Protein AF-A0AAD5DJ77-F1 (afdb_monomer_lite)

Structure (mmCIF, N/CA/C/O backbone):
data_AF-A0AAD5DJ77-F1
#
_entry.id   AF-A0AAD5DJ77-F1
#
loop_
_atom_site.group_PDB
_atom_site.id
_atom_site.type_symbol
_atom_site.label_atom_id
_atom_site.label_alt_id
_atom_site.label_comp_id
_atom_site.label_asym_id
_atom_site.label_entity_id
_atom_site.label_seq_id
_atom_site.pdbx_PDB_ins_code
_atom_site.Cartn_x
_atom_site.Cartn_y
_atom_site.Cartn_z
_atom_site.occupancy
_atom_site.B_iso_or_equiv
_atom_site.auth_seq_id
_atom_site.auth_comp_id
_atom_site.auth_asym_id
_atom_site.auth_atom_id
_atom_site.pdbx_PDB_model_num
ATOM 1 N N . MET A 1 1 ? -33.113 2.066 21.304 1.00 40.19 1 MET A N 1
ATOM 2 C CA . MET A 1 1 ? -32.935 3.510 21.039 1.00 40.19 1 MET A CA 1
ATOM 3 C C . MET A 1 1 ? -31.437 3.808 20.989 1.00 40.19 1 MET A C 1
ATOM 5 O O . MET A 1 1 ? -30.848 3.928 22.053 1.00 40.19 1 MET A O 1
ATOM 9 N N . PRO A 1 2 ? -30.802 3.848 19.803 1.00 46.59 2 PRO A N 1
ATOM 10 C CA . PRO A 1 2 ? -29.340 3.906 19.676 1.00 46.59 2 PRO A CA 1
ATOM 11 C C . PRO A 1 2 ? -28.752 5.322 19.490 1.00 46.59 2 PRO A C 1
ATOM 13 O O . PRO A 1 2 ? -27.555 5.455 19.293 1.00 46.59 2 PRO A O 1
ATOM 16 N N . GLY A 1 3 ? -29.551 6.392 19.566 1.00 48.62 3 GLY A N 1
ATOM 17 C CA . GLY A 1 3 ? -29.096 7.750 19.213 1.00 48.62 3 GLY A CA 1
ATOM 18 C C . GLY A 1 3 ? -28.495 8.601 20.341 1.00 48.62 3 GLY A C 1
ATOM 19 O O . GLY A 1 3 ? -27.956 9.664 20.058 1.00 48.62 3 GLY A O 1
ATOM 20 N N . PHE A 1 4 ? -28.588 8.185 21.609 1.00 55.03 4 PHE A N 1
ATOM 21 C CA . PHE A 1 4 ? -28.183 9.048 22.731 1.00 55.03 4 PHE A CA 1
ATOM 22 C C . PHE A 1 4 ? -26.660 9.115 22.910 1.00 55.03 4 PHE A C 1
ATOM 24 O O . PHE A 1 4 ? -26.114 10.199 23.067 1.00 55.03 4 PHE A O 1
ATOM 31 N N . TRP A 1 5 ? -25.967 7.978 22.818 1.00 56.34 5 TRP A N 1
ATOM 32 C CA . TRP A 1 5 ? -24.516 7.910 23.026 1.00 56.34 5 TRP A CA 1
ATOM 33 C C . TRP A 1 5 ? -23.711 8.476 21.853 1.00 56.34 5 TRP A C 1
ATOM 35 O O . TRP A 1 5 ? -22.718 9.158 22.074 1.00 56.34 5 TRP A O 1
ATOM 45 N N . GLN A 1 6 ? -24.187 8.287 20.620 1.00 51.84 6 GLN A N 1
ATOM 46 C CA . GLN A 1 6 ? -23.576 8.891 19.430 1.00 51.84 6 GLN A CA 1
ATOM 47 C C . GLN A 1 6 ? -23.718 10.418 19.435 1.00 51.84 6 GLN A C 1
ATOM 49 O O . GLN A 1 6 ? -22.747 11.125 19.193 1.00 51.84 6 GLN A O 1
ATOM 54 N N . GLY A 1 7 ? -24.886 10.930 19.844 1.00 50.44 7 GLY A N 1
ATOM 55 C CA . GLY A 1 7 ? -25.076 12.364 20.061 1.00 50.44 7 GLY A CA 1
ATOM 56 C C . GLY A 1 7 ? -24.202 12.927 21.185 1.00 50.44 7 GLY A C 1
ATOM 57 O O . GLY A 1 7 ? -23.814 14.086 21.117 1.00 50.44 7 GLY A O 1
ATOM 58 N N . LEU A 1 8 ? -23.850 12.122 22.193 1.00 54.50 8 LEU A N 1
ATOM 59 C CA . LEU A 1 8 ? -23.008 12.539 23.319 1.00 54.50 8 LEU A CA 1
ATOM 60 C C . LEU A 1 8 ? -21.512 12.540 22.978 1.00 54.50 8 LEU A C 1
ATOM 62 O O . LEU A 1 8 ? -20.808 13.433 23.431 1.00 54.50 8 LEU A O 1
ATOM 66 N N . ALA A 1 9 ? -21.033 11.604 22.155 1.00 51.75 9 ALA A N 1
ATOM 67 C CA . ALA A 1 9 ? -19.646 11.583 21.679 1.00 51.75 9 ALA A CA 1
ATOM 68 C C . ALA A 1 9 ? -19.337 12.772 20.748 1.00 51.75 9 ALA A C 1
ATOM 70 O O . ALA A 1 9 ? -18.302 13.429 20.902 1.00 51.75 9 ALA A O 1
ATOM 71 N N . ASP A 1 10 ? -20.277 13.109 19.857 1.00 53.16 10 ASP A N 1
ATOM 72 C CA . ASP A 1 10 ? -20.186 14.297 19.001 1.00 53.16 10 ASP A CA 1
ATOM 73 C C . ASP A 1 10 ? -20.343 15.598 19.809 1.00 53.16 10 ASP A C 1
ATOM 75 O O . ASP A 1 10 ? -19.664 16.589 19.535 1.00 53.16 10 ASP A O 1
ATOM 79 N N . TRP A 1 11 ? -21.189 15.600 20.849 1.00 52.34 11 TRP A N 1
ATOM 80 C CA . TRP A 1 11 ? -21.396 16.761 21.726 1.00 52.34 11 TRP A CA 1
ATOM 81 C C . TRP A 1 11 ? -20.240 17.000 22.709 1.00 52.34 11 TRP A C 1
ATOM 83 O O . TRP A 1 11 ? -19.931 18.149 23.021 1.00 52.34 11 TRP A O 1
ATOM 93 N N . LEU A 1 12 ? -19.560 15.942 23.161 1.00 50.25 12 LEU A N 1
ATOM 94 C CA . LEU A 1 12 ? -18.364 16.029 24.009 1.00 50.25 12 LEU A CA 1
ATOM 95 C C . LEU A 1 12 ? -17.086 16.323 23.220 1.00 50.25 12 LEU A C 1
ATOM 97 O O . LEU A 1 12 ? -16.037 16.521 23.834 1.00 50.25 12 LEU A O 1
ATOM 101 N N . GLY A 1 13 ? -17.156 16.355 21.884 1.00 43.09 13 GLY A N 1
ATOM 102 C CA . GLY A 1 13 ? -15.999 16.609 21.039 1.00 43.09 13 GLY A CA 1
ATOM 103 C C . GLY A 1 13 ? -14.860 15.649 21.354 1.00 43.09 13 GLY A C 1
ATOM 104 O O . GLY A 1 13 ? -13.727 16.104 21.505 1.00 43.09 13 GLY A O 1
ATOM 105 N N . TRP A 1 14 ? -15.159 14.347 21.477 1.00 47.12 14 TRP A N 1
ATOM 106 C CA . TRP A 1 14 ? -14.177 13.267 21.648 1.00 47.12 14 TRP A CA 1
ATOM 107 C C . TRP A 1 14 ? -13.322 13.093 20.379 1.00 47.12 14 TRP A C 1
ATOM 109 O O . TRP A 1 14 ? -13.239 12.047 19.748 1.00 47.12 14 TRP A O 1
ATOM 119 N N . GLN A 1 15 ? -12.637 14.165 19.997 1.00 49.91 15 GLN A N 1
ATOM 120 C CA . GLN A 1 15 ? -11.305 14.060 19.454 1.00 49.91 15 GLN A CA 1
ATOM 121 C C . GLN A 1 15 ? -10.406 13.614 20.612 1.00 49.91 15 GLN A C 1
ATOM 123 O O . GLN A 1 15 ? -10.562 14.123 21.728 1.00 49.91 15 GLN A O 1
ATOM 128 N N . PRO A 1 16 ? -9.463 12.685 20.390 1.00 51.12 16 PRO A N 1
ATOM 129 C CA . PRO A 1 16 ? -8.480 12.363 21.413 1.00 51.12 16 PRO A CA 1
ATOM 130 C C . PRO A 1 16 ? -7.828 13.672 21.874 1.00 51.12 16 PRO A C 1
ATOM 132 O O . PRO A 1 16 ? -7.568 14.549 21.047 1.00 51.12 16 PRO A O 1
ATOM 135 N N . VAL A 1 17 ? -7.657 13.855 23.185 1.00 48.72 17 VAL A N 1
ATOM 136 C CA . VAL A 1 17 ? -7.245 15.149 23.753 1.00 48.72 17 VAL A CA 1
ATOM 137 C C . VAL A 1 17 ? -5.953 15.619 23.067 1.00 48.72 17 VAL A C 1
ATOM 139 O O . VAL A 1 17 ? -4.994 14.842 22.997 1.00 48.72 17 VAL A O 1
ATOM 142 N N . PRO A 1 18 ? -5.888 16.864 22.555 1.00 47.28 18 PRO A N 1
ATOM 143 C CA . PRO A 1 18 ? -4.710 17.354 21.854 1.00 47.28 18 PRO A CA 1
ATOM 144 C C . PRO A 1 18 ? -3.447 17.148 22.695 1.00 47.28 18 PRO A C 1
ATOM 146 O O . PRO A 1 18 ? -3.336 17.658 23.808 1.00 47.28 18 PRO A O 1
ATOM 149 N N . GLY A 1 19 ? -2.487 16.388 22.166 1.00 51.38 19 GLY A N 1
ATOM 150 C CA . GLY A 1 19 ? -1.198 16.147 22.818 1.00 51.38 19 GLY A CA 1
ATOM 151 C C . GLY A 1 19 ? -1.034 14.803 23.534 1.00 51.38 19 GLY A C 1
ATOM 152 O O . GLY A 1 19 ? 0.105 14.494 23.891 1.00 51.38 19 GLY A O 1
ATOM 153 N N . THR A 1 20 ? -2.081 13.979 23.679 1.00 69.06 20 THR A N 1
ATOM 154 C CA . THR A 1 20 ? -1.924 12.585 24.143 1.00 69.06 20 THR A CA 1
ATOM 155 C C . THR A 1 20 ? -1.208 11.7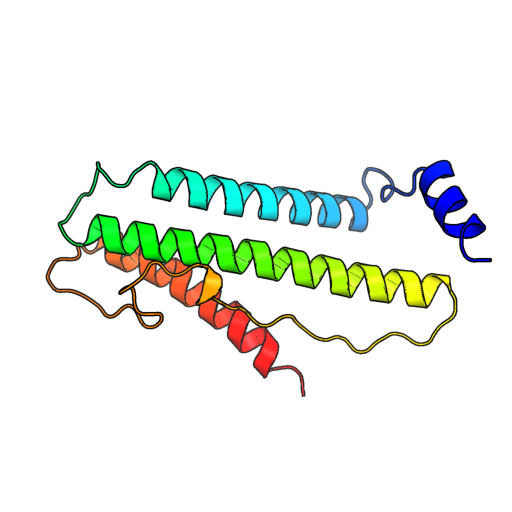27 23.088 1.00 69.06 20 THR A C 1
ATOM 157 O O . THR A 1 20 ? -1.257 12.049 21.894 1.00 69.06 20 THR A O 1
ATOM 160 N N . PRO A 1 21 ? -0.512 10.641 23.482 1.00 67.19 21 PRO A N 1
ATOM 161 C CA . PRO A 1 21 ? 0.093 9.708 22.526 1.00 67.19 21 PRO A CA 1
ATOM 162 C C . PRO A 1 21 ? -0.943 9.135 21.547 1.00 67.19 21 PRO A C 1
ATOM 164 O O . PRO A 1 21 ? -0.673 9.076 20.353 1.00 67.19 21 PRO A O 1
ATOM 167 N N . GLU A 1 22 ? -2.154 8.849 22.024 1.00 64.25 22 GLU A N 1
ATOM 168 C CA . GLU A 1 22 ? -3.286 8.372 21.217 1.00 64.25 22 GLU A CA 1
ATOM 169 C C . GLU A 1 22 ? -3.735 9.407 20.170 1.00 64.25 22 GLU A C 1
ATOM 171 O O . GLU A 1 22 ? -3.948 9.064 19.008 1.00 64.25 22 GLU A O 1
ATOM 176 N N . HIS A 1 23 ? -3.800 10.697 20.530 1.00 61.03 23 HIS A N 1
ATOM 177 C CA . HIS A 1 23 ? -4.097 11.773 19.577 1.00 61.03 23 HIS A CA 1
ATOM 178 C C . HIS A 1 23 ? -3.012 11.907 18.508 1.00 61.03 23 HIS A C 1
ATOM 180 O O . HIS A 1 23 ? -3.308 12.071 17.324 1.00 61.03 23 HIS A O 1
ATOM 186 N N . ARG A 1 24 ? -1.739 11.827 18.911 1.00 61.72 24 ARG A N 1
ATOM 187 C CA . ARG A 1 24 ? -0.602 11.891 17.981 1.00 61.72 24 ARG A CA 1
ATOM 188 C C . ARG A 1 24 ? -0.610 10.716 17.016 1.00 61.72 24 ARG A C 1
ATOM 190 O O . ARG A 1 24 ? -0.331 10.906 15.836 1.00 61.72 24 ARG A O 1
ATOM 197 N N . GLU A 1 25 ? -0.952 9.532 17.502 1.00 71.38 25 GLU A N 1
ATOM 198 C CA . GLU A 1 25 ? -1.046 8.337 16.678 1.00 71.38 25 GLU A CA 1
ATOM 199 C C . GLU A 1 25 ? -2.221 8.420 15.697 1.00 71.38 25 GLU A C 1
ATOM 201 O O . GLU A 1 25 ? -2.039 8.159 14.508 1.00 71.38 25 GLU A O 1
ATOM 206 N N . ALA A 1 26 ? -3.393 8.883 16.143 1.00 68.50 26 ALA A N 1
ATOM 207 C CA . ALA A 1 26 ? -4.541 9.125 15.270 1.00 68.50 26 ALA A CA 1
ATOM 208 C C . ALA A 1 26 ? -4.213 10.150 14.165 1.00 68.50 26 ALA A C 1
ATOM 210 O O . ALA A 1 26 ? -4.451 9.896 12.981 1.00 68.50 26 ALA A O 1
ATOM 211 N N . LEU A 1 27 ? -3.579 11.273 14.524 1.00 68.56 27 LEU A N 1
ATOM 212 C CA . LEU A 1 27 ? -3.100 12.266 13.557 1.00 68.56 27 LEU A CA 1
ATOM 213 C C . LEU A 1 27 ? -2.072 11.682 12.584 1.00 68.56 27 LEU A C 1
ATOM 215 O O . LEU A 1 27 ? -2.127 11.967 11.386 1.00 68.56 27 LEU A O 1
ATOM 219 N N . PHE A 1 28 ? -1.145 10.862 13.078 1.00 71.81 28 PHE A N 1
ATOM 220 C CA . PHE A 1 28 ? -0.131 10.219 12.252 1.00 71.81 28 PHE A CA 1
ATOM 221 C C . PHE A 1 28 ? -0.758 9.249 11.244 1.00 71.81 28 PHE A C 1
ATOM 223 O O . PHE A 1 28 ? -0.414 9.295 10.062 1.00 71.81 28 PHE A O 1
ATOM 230 N N . ARG A 1 29 ? -1.729 8.431 11.669 1.00 73.94 29 ARG A N 1
ATOM 231 C CA . ARG A 1 29 ? -2.473 7.508 10.794 1.00 73.94 29 ARG A CA 1
ATOM 232 C C . ARG A 1 29 ? -3.239 8.267 9.707 1.00 73.94 29 ARG A C 1
ATOM 234 O O . ARG A 1 29 ? -3.073 7.972 8.520 1.00 73.94 29 ARG A O 1
ATOM 241 N N . ALA A 1 30 ? -3.981 9.311 10.081 1.00 72.88 30 ALA A N 1
ATOM 242 C CA . ALA A 1 30 ? -4.716 10.153 9.135 1.00 72.88 30 ALA A CA 1
ATOM 243 C C . ALA A 1 30 ? -3.780 10.860 8.132 1.00 72.88 30 ALA A C 1
ATOM 245 O O . ALA A 1 30 ? -4.052 10.902 6.925 1.00 72.88 30 ALA A O 1
ATOM 246 N N . ALA A 1 31 ? -2.642 11.378 8.607 1.00 76.69 31 ALA A N 1
ATOM 247 C CA . ALA A 1 31 ? -1.629 12.003 7.762 1.00 76.69 31 ALA A CA 1
ATOM 248 C C . ALA A 1 31 ? -0.981 10.996 6.799 1.00 76.69 31 ALA A C 1
ATOM 250 O O . ALA A 1 31 ? -0.845 11.299 5.609 1.00 76.69 31 ALA A O 1
ATOM 251 N N . LYS A 1 32 ? -0.640 9.792 7.278 1.00 80.88 32 LYS A N 1
ATOM 252 C CA . LYS A 1 32 ? -0.050 8.712 6.473 1.00 80.88 32 LYS A CA 1
ATOM 253 C C . LYS A 1 32 ? -0.990 8.296 5.345 1.00 80.88 32 LYS A C 1
ATOM 255 O O . LYS A 1 32 ? -0.585 8.296 4.187 1.00 80.88 32 LYS A O 1
ATOM 260 N N . LYS A 1 33 ? -2.269 8.058 5.640 1.00 83.88 33 LYS A N 1
ATOM 261 C CA . LYS A 1 33 ? -3.300 7.741 4.637 1.00 83.88 33 LYS A CA 1
ATOM 262 C C . LYS A 1 33 ? -3.406 8.810 3.546 1.00 83.88 33 LYS A C 1
ATOM 264 O O . LYS A 1 33 ? -3.388 8.504 2.351 1.00 83.88 33 LYS A O 1
ATOM 269 N N . LYS A 1 34 ? -3.482 10.087 3.940 1.00 83.75 34 LYS A N 1
ATOM 270 C CA . LYS A 1 34 ? -3.544 11.211 2.990 1.00 83.75 34 LYS A CA 1
ATOM 271 C C . LYS A 1 34 ? -2.277 11.298 2.135 1.00 83.75 34 LYS A C 1
ATOM 273 O O . LYS A 1 34 ? -2.365 11.604 0.945 1.00 83.75 34 LYS A O 1
ATOM 278 N N . LEU A 1 35 ? -1.116 11.023 2.727 1.00 86.94 35 LEU A N 1
ATOM 279 C CA . LEU A 1 35 ? 0.164 10.989 2.027 1.00 86.94 35 LEU A CA 1
ATOM 280 C C . LEU A 1 35 ? 0.208 9.866 0.984 1.00 86.94 35 LEU A C 1
ATOM 282 O O . LEU A 1 35 ? 0.551 10.147 -0.162 1.00 86.94 35 LEU A O 1
ATOM 286 N N . LEU A 1 36 ? -0.196 8.644 1.344 1.00 88.06 36 LEU A N 1
ATOM 287 C CA . LEU A 1 36 ? -0.231 7.490 0.436 1.00 88.06 36 LEU A CA 1
ATOM 288 C C . LEU A 1 36 ? -1.105 7.775 -0.791 1.00 88.06 36 LEU A C 1
ATOM 290 O O . LEU A 1 36 ? -0.630 7.687 -1.924 1.00 88.06 36 LEU A O 1
ATOM 294 N N . ARG A 1 37 ? -2.342 8.248 -0.578 1.00 87.69 37 ARG A N 1
ATOM 295 C CA . ARG A 1 37 ? -3.258 8.625 -1.671 1.00 87.69 37 ARG A CA 1
ATOM 296 C C . ARG A 1 37 ? -2.681 9.713 -2.571 1.00 87.69 37 ARG A C 1
ATOM 298 O O . ARG A 1 37 ? -2.748 9.618 -3.796 1.00 87.69 37 ARG A O 1
ATOM 305 N N . ARG A 1 38 ? -2.090 10.750 -1.972 1.00 88.81 38 ARG A N 1
ATOM 306 C CA . ARG A 1 38 ? -1.478 11.851 -2.725 1.00 88.81 38 ARG A CA 1
ATOM 307 C C . ARG A 1 38 ? -0.279 11.374 -3.543 1.00 88.81 38 ARG A C 1
ATOM 309 O O . ARG A 1 38 ? -0.106 11.825 -4.672 1.00 88.81 38 ARG A O 1
ATOM 316 N N . ASN A 1 39 ? 0.547 10.493 -2.988 1.00 88.69 39 ASN A N 1
ATOM 317 C CA . ASN A 1 39 ? 1.703 9.937 -3.682 1.00 88.69 39 ASN A CA 1
ATOM 318 C C . ASN A 1 39 ? 1.272 9.050 -4.856 1.00 88.69 39 ASN A C 1
ATOM 320 O O . ASN A 1 39 ? 1.795 9.240 -5.953 1.00 88.69 39 ASN A O 1
ATOM 324 N N . ALA A 1 40 ? 0.261 8.195 -4.669 1.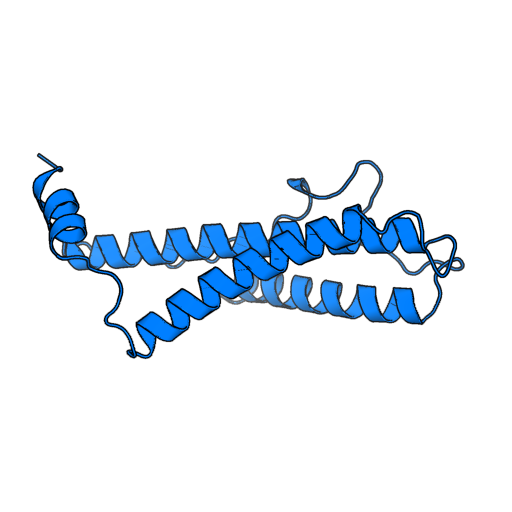00 88.88 40 ALA A N 1
ATOM 325 C CA . ALA A 1 40 ? -0.318 7.404 -5.754 1.00 88.88 40 ALA A CA 1
ATOM 326 C C . ALA A 1 40 ? -0.813 8.300 -6.898 1.00 88.88 40 ALA A C 1
ATOM 328 O O . ALA A 1 40 ? -0.458 8.106 -8.059 1.00 88.88 40 ALA A O 1
ATOM 329 N N . GLN A 1 41 ? -1.561 9.358 -6.571 1.00 89.25 41 GLN A N 1
ATOM 330 C CA . GLN A 1 41 ? -2.069 10.289 -7.575 1.00 89.25 41 GLN A CA 1
ATOM 331 C C . GLN A 1 41 ? -0.943 11.021 -8.321 1.00 89.25 41 GLN A C 1
ATOM 333 O O . GLN A 1 41 ? -1.005 11.169 -9.540 1.00 89.25 41 GLN A O 1
ATOM 338 N N . ARG A 1 42 ? 0.112 11.452 -7.616 1.00 88.44 42 ARG A N 1
ATOM 339 C CA . ARG A 1 42 ? 1.283 12.078 -8.252 1.00 88.44 42 ARG A CA 1
ATOM 340 C C . ARG A 1 42 ? 1.996 11.133 -9.215 1.00 88.44 42 ARG A C 1
ATOM 342 O O . ARG A 1 42 ? 2.494 11.598 -10.234 1.00 88.44 42 ARG A O 1
ATOM 349 N N . LEU A 1 43 ? 2.073 9.842 -8.901 1.00 86.31 43 LEU A N 1
ATOM 350 C CA . LEU A 1 43 ? 2.686 8.847 -9.783 1.00 86.31 43 LEU A CA 1
ATOM 351 C C . LEU A 1 43 ? 1.888 8.654 -11.064 1.00 86.31 43 LEU A C 1
ATOM 353 O O . LEU A 1 43 ? 2.463 8.685 -12.148 1.00 86.31 43 LEU A O 1
ATOM 357 N N . LEU A 1 44 ? 0.565 8.550 -10.9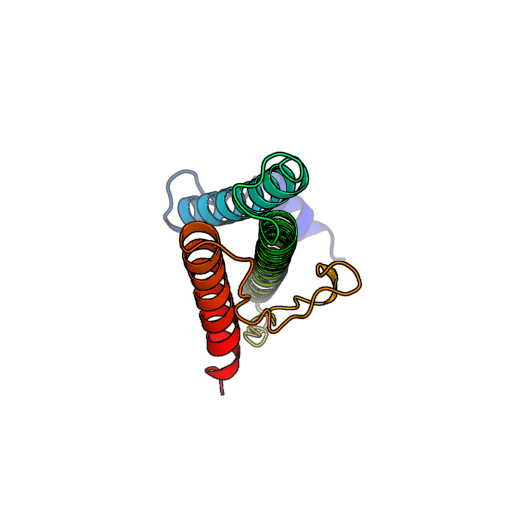40 1.00 84.31 44 LEU A N 1
ATOM 358 C CA . LEU A 1 44 ? -0.334 8.460 -12.090 1.00 84.31 44 LEU A CA 1
ATOM 359 C C . LEU A 1 44 ? -0.261 9.710 -12.981 1.00 84.31 44 LEU A C 1
ATOM 361 O O . LEU A 1 44 ? -0.417 9.609 -14.191 1.00 84.31 44 LEU A O 1
ATOM 365 N N . GLN A 1 45 ? 0.039 10.879 -12.412 1.00 85.56 45 GLN A N 1
ATOM 366 C CA . GLN A 1 45 ? 0.248 12.119 -13.170 1.00 85.56 45 GLN A CA 1
ATOM 367 C C . GLN A 1 45 ? 1.640 12.229 -13.822 1.00 85.56 45 GLN A C 1
ATOM 369 O O . GLN A 1 45 ? 1.838 13.087 -14.676 1.00 85.56 45 GLN A O 1
ATOM 374 N N . ARG A 1 46 ? 2.618 11.399 -13.432 1.00 80.56 46 ARG A N 1
ATOM 375 C CA . ARG A 1 46 ? 4.014 11.449 -13.919 1.00 80.56 46 ARG A CA 1
ATOM 376 C C . ARG A 1 46 ? 4.313 10.491 -15.076 1.00 80.56 46 ARG A C 1
ATOM 378 O O . ARG A 1 46 ? 5.480 10.314 -15.418 1.00 80.56 46 ARG A O 1
ATOM 385 N N . LEU A 1 47 ? 3.299 9.852 -15.659 1.00 65.25 47 LEU A N 1
ATOM 386 C CA . LEU A 1 47 ? 3.484 8.736 -16.597 1.00 65.25 47 LEU A CA 1
ATOM 387 C C . LEU A 1 47 ? 4.287 9.086 -17.866 1.00 65.25 47 LEU A C 1
ATOM 389 O O . LEU A 1 47 ? 4.874 8.180 -18.450 1.00 65.25 47 LEU A O 1
ATOM 393 N N . ASP A 1 48 ? 4.400 10.368 -18.225 1.00 65.06 48 ASP A N 1
ATOM 394 C CA . ASP A 1 48 ? 5.068 10.814 -19.458 1.00 65.06 48 ASP A CA 1
ATOM 395 C C . ASP A 1 48 ? 6.569 11.139 -19.300 1.00 65.06 48 ASP A C 1
ATOM 397 O O . ASP A 1 48 ? 7.249 11.424 -20.282 1.00 65.06 48 ASP A O 1
ATOM 401 N N . LEU A 1 49 ? 7.118 11.095 -18.079 1.00 67.69 49 LEU A N 1
ATOM 402 C CA . LEU A 1 49 ? 8.519 11.447 -17.793 1.00 67.69 49 LEU A CA 1
ATOM 403 C C . LEU A 1 49 ? 9.258 10.260 -17.163 1.00 67.69 49 LEU A C 1
ATOM 405 O O . LEU A 1 49 ? 9.567 10.252 -15.970 1.00 67.69 49 LEU A O 1
ATOM 409 N N . GLY A 1 50 ? 9.499 9.227 -17.972 1.00 79.00 50 GLY A N 1
ATOM 410 C CA . GLY A 1 50 ? 10.223 8.024 -17.565 1.00 79.00 50 GLY A CA 1
ATOM 411 C C . GLY A 1 50 ? 11.717 8.070 -17.894 1.00 79.00 50 GLY A C 1
ATOM 412 O O . GLY A 1 50 ? 12.124 8.628 -18.906 1.00 79.00 50 GLY A O 1
ATOM 413 N N . CYS A 1 51 ? 12.544 7.439 -17.058 1.00 89.38 51 CYS A N 1
ATOM 414 C CA . CYS A 1 51 ? 13.981 7.260 -17.310 1.00 89.38 51 CYS A CA 1
ATOM 415 C C . CYS A 1 51 ? 14.315 5.985 -18.111 1.00 89.38 51 CYS A C 1
ATOM 417 O O . CYS A 1 51 ? 15.467 5.785 -18.489 1.00 89.38 51 CYS A O 1
ATOM 419 N N . CYS A 1 52 ? 13.331 5.110 -18.342 1.00 91.06 52 CYS A N 1
ATOM 420 C CA . CYS A 1 52 ? 13.450 3.890 -19.144 1.00 91.06 52 CYS A CA 1
ATOM 421 C C . CYS A 1 52 ? 12.077 3.465 -19.708 1.00 91.06 52 CYS A C 1
ATOM 423 O O . CYS A 1 52 ? 11.053 3.931 -19.194 1.00 91.06 52 CYS A O 1
ATOM 425 N N . PRO A 1 53 ? 12.024 2.579 -20.724 1.00 90.31 53 PRO A N 1
ATOM 426 C CA . PRO A 1 53 ? 10.764 2.121 -21.319 1.00 90.31 53 PRO A CA 1
ATOM 427 C C . PRO A 1 53 ? 9.805 1.431 -20.335 1.00 90.31 53 PRO A C 1
ATOM 429 O O . PRO A 1 53 ? 8.593 1.570 -20.473 1.00 90.31 53 PRO A O 1
ATOM 432 N N . ASP A 1 54 ? 10.318 0.740 -19.310 1.00 90.81 54 ASP A N 1
ATOM 433 C CA . ASP A 1 54 ? 9.483 0.063 -18.298 1.00 90.81 54 ASP A CA 1
ATOM 434 C C . ASP A 1 54 ? 9.002 1.009 -17.172 1.00 90.81 54 ASP A C 1
ATOM 436 O O . ASP A 1 54 ? 8.179 0.635 -16.334 1.00 90.81 54 ASP A O 1
ATOM 440 N N . CYS A 1 55 ? 9.475 2.261 -17.146 1.00 90.69 55 CYS A N 1
ATOM 441 C CA . CYS A 1 55 ? 9.175 3.232 -16.088 1.00 90.69 55 CYS A CA 1
ATOM 442 C C . CYS A 1 55 ? 7.667 3.505 -15.900 1.00 90.69 55 CYS A C 1
ATOM 444 O O . CYS A 1 55 ? 7.210 3.499 -14.753 1.00 90.69 55 CYS A O 1
ATOM 446 N N . PRO A 1 56 ? 6.847 3.666 -16.962 1.00 89.38 56 PRO A N 1
ATOM 447 C CA . PRO A 1 56 ? 5.407 3.852 -16.796 1.00 89.38 56 PRO A CA 1
ATOM 448 C C . PRO A 1 56 ? 4.728 2.648 -16.134 1.00 89.38 56 PRO A C 1
ATOM 450 O O . PRO A 1 56 ? 3.805 2.827 -15.340 1.00 89.38 56 PRO A O 1
ATOM 453 N N . ARG A 1 57 ? 5.187 1.421 -16.420 1.00 90.69 57 ARG A N 1
ATOM 454 C CA . ARG A 1 57 ? 4.637 0.203 -15.805 1.00 90.69 57 ARG A CA 1
ATOM 455 C C . ARG A 1 57 ? 5.018 0.114 -14.328 1.00 90.69 57 ARG A C 1
ATOM 457 O O . ARG A 1 57 ? 4.149 -0.170 -13.509 1.00 90.69 57 ARG A O 1
ATOM 464 N N . VAL A 1 58 ? 6.261 0.460 -13.980 1.00 91.38 58 VAL A N 1
ATOM 465 C CA . VAL A 1 58 ? 6.714 0.564 -12.581 1.00 91.38 58 VAL A CA 1
ATOM 466 C C . VAL A 1 58 ? 5.904 1.609 -11.809 1.00 91.38 58 VAL A C 1
ATOM 468 O O . VAL A 1 58 ? 5.387 1.301 -10.741 1.00 91.38 58 VAL A O 1
ATOM 471 N N . HIS A 1 59 ? 5.708 2.813 -12.357 1.00 91.31 59 HIS A N 1
ATOM 472 C CA . HIS A 1 59 ? 4.899 3.849 -11.700 1.00 91.31 59 HIS A CA 1
ATOM 473 C C . HIS A 1 59 ? 3.438 3.431 -11.504 1.00 91.31 59 HIS A C 1
ATOM 475 O O . HIS A 1 59 ? 2.850 3.749 -10.473 1.00 91.31 59 HIS A O 1
ATOM 481 N N . ARG A 1 60 ? 2.845 2.718 -12.470 1.00 91.25 60 ARG A N 1
ATOM 482 C CA . ARG A 1 60 ? 1.495 2.156 -12.320 1.00 91.25 60 ARG A CA 1
ATOM 483 C C . ARG A 1 60 ? 1.443 1.098 -11.221 1.00 91.25 60 ARG A C 1
ATOM 485 O O . ARG A 1 60 ? 0.514 1.130 -10.420 1.00 91.25 60 ARG A O 1
ATOM 492 N N . ARG A 1 61 ? 2.441 0.210 -11.152 1.00 93.50 61 ARG A N 1
ATOM 493 C CA . ARG A 1 61 ? 2.520 -0.818 -10.106 1.00 93.50 61 ARG A CA 1
ATOM 494 C C . ARG A 1 61 ? 2.656 -0.190 -8.724 1.00 93.50 61 ARG A C 1
ATOM 496 O O . ARG A 1 61 ? 1.913 -0.561 -7.829 1.00 93.50 61 ARG A O 1
ATOM 503 N N . GLU A 1 62 ? 3.541 0.794 -8.590 1.00 92.44 62 GLU A N 1
ATOM 504 C CA . GLU A 1 62 ? 3.758 1.555 -7.356 1.00 92.44 62 GLU A CA 1
ATOM 505 C C . GLU A 1 62 ? 2.504 2.333 -6.932 1.00 92.44 62 GLU A C 1
ATOM 507 O O . GLU A 1 62 ? 2.143 2.365 -5.756 1.00 92.44 62 GLU A O 1
ATOM 512 N N . ALA A 1 63 ? 1.803 2.956 -7.883 1.00 92.25 63 ALA A N 1
ATOM 513 C CA . ALA A 1 63 ? 0.551 3.642 -7.590 1.00 92.25 63 ALA A CA 1
ATOM 514 C C . ALA A 1 63 ? -0.514 2.670 -7.057 1.00 92.25 63 ALA A C 1
ATOM 516 O O . ALA A 1 63 ? -1.181 3.004 -6.077 1.00 92.25 63 ALA A O 1
ATOM 517 N N . ALA A 1 64 ? -0.625 1.476 -7.649 1.00 93.19 64 ALA A N 1
ATOM 518 C CA . ALA A 1 64 ? -1.517 0.425 -7.168 1.00 93.19 64 ALA A CA 1
ATOM 519 C C . ALA A 1 64 ? -1.144 -0.026 -5.744 1.00 93.19 64 ALA A C 1
ATOM 521 O O . ALA A 1 64 ? -2.018 -0.085 -4.882 1.00 93.19 64 ALA A O 1
ATOM 522 N N . SER A 1 65 ? 0.150 -0.233 -5.460 1.00 93.38 65 SER A N 1
ATOM 523 C CA . SER A 1 65 ? 0.662 -0.539 -4.113 1.00 93.38 65 SER A CA 1
ATOM 524 C C . SER A 1 65 ? 0.215 0.494 -3.086 1.00 93.38 65 SER A C 1
ATOM 526 O O . SER A 1 65 ? -0.347 0.167 -2.045 1.00 93.38 65 SER A O 1
ATOM 528 N N . LEU A 1 66 ? 0.439 1.772 -3.390 1.00 93.06 66 LEU A N 1
ATOM 529 C CA . LEU A 1 66 ? 0.106 2.880 -2.501 1.00 93.06 66 LEU A CA 1
ATOM 530 C C . LEU A 1 66 ? -1.403 3.010 -2.268 1.00 93.06 66 LEU A C 1
ATOM 532 O O . LEU A 1 66 ? -1.820 3.388 -1.172 1.00 93.06 66 LEU A O 1
ATOM 536 N N . GLN A 1 67 ? -2.218 2.723 -3.284 1.00 93.12 67 GLN A N 1
ATOM 537 C CA . GLN A 1 67 ? -3.674 2.699 -3.154 1.00 93.12 67 GLN A CA 1
ATOM 538 C C . GLN A 1 67 ? -4.136 1.535 -2.275 1.00 93.12 67 GLN A C 1
ATOM 540 O O . GLN A 1 67 ? -4.910 1.774 -1.348 1.00 93.12 67 GLN A O 1
ATOM 545 N N . ALA A 1 68 ? -3.598 0.333 -2.490 1.00 93.06 68 ALA A N 1
ATOM 546 C CA . ALA A 1 68 ? -3.888 -0.835 -1.664 1.00 93.06 68 ALA A CA 1
ATOM 547 C C . ALA A 1 68 ? -3.484 -0.611 -0.200 1.00 93.06 68 ALA A C 1
ATOM 549 O O . ALA A 1 68 ? -4.285 -0.824 0.702 1.00 93.06 68 ALA A O 1
ATOM 550 N N . MET A 1 69 ? -2.289 -0.068 0.054 1.00 91.38 69 MET A N 1
ATOM 551 C CA . MET A 1 69 ? -1.844 0.278 1.412 1.00 91.38 69 MET A CA 1
ATOM 552 C C . MET A 1 69 ? -2.730 1.346 2.061 1.00 91.38 69 MET A C 1
ATOM 554 O O . MET A 1 69 ? -2.952 1.327 3.272 1.00 91.38 69 MET A O 1
ATOM 558 N N . ALA A 1 70 ? -3.228 2.307 1.278 1.00 91.00 70 ALA A N 1
ATOM 559 C CA . ALA A 1 70 ? -4.160 3.298 1.792 1.00 91.00 70 ALA A CA 1
ATOM 560 C C . ALA A 1 70 ? -5.497 2.656 2.187 1.00 91.00 70 ALA A C 1
ATOM 562 O O . ALA A 1 70 ? -6.001 3.000 3.250 1.00 91.00 70 ALA A O 1
ATOM 563 N N . ALA A 1 71 ? -6.035 1.743 1.372 1.00 91.50 71 ALA A N 1
ATOM 564 C CA . ALA A 1 71 ? -7.266 1.006 1.667 1.00 91.50 71 ALA A CA 1
ATOM 565 C C . ALA A 1 71 ? -7.103 0.083 2.885 1.00 91.50 71 ALA A C 1
ATOM 567 O O . ALA A 1 71 ? -7.904 0.145 3.812 1.00 91.50 71 ALA A O 1
ATOM 568 N N . TRP A 1 72 ? -5.994 -0.655 2.959 1.00 90.81 72 TRP A N 1
ATOM 569 C CA . TRP A 1 72 ? -5.635 -1.480 4.115 1.00 90.81 72 TRP A CA 1
ATOM 570 C C . TRP A 1 72 ? -5.647 -0.676 5.424 1.00 90.81 72 TRP A C 1
ATOM 572 O O . TRP A 1 72 ? -6.228 -1.086 6.427 1.00 90.81 72 TRP A O 1
ATOM 582 N N . HIS A 1 73 ? -5.064 0.528 5.408 1.00 87.50 73 HIS A N 1
ATOM 583 C CA . HIS A 1 73 ? -5.085 1.415 6.570 1.00 87.50 73 HIS A CA 1
ATOM 584 C C . HIS A 1 73 ? -6.495 1.906 6.939 1.00 87.50 73 HIS A C 1
ATOM 586 O O . HIS A 1 73 ? -6.739 2.160 8.117 1.00 87.50 73 HIS A O 1
ATOM 592 N N . GLU A 1 74 ? -7.406 2.055 5.974 1.00 89.00 74 GLU A N 1
ATOM 593 C CA . GLU A 1 74 ? -8.806 2.411 6.245 1.00 89.00 74 GLU A CA 1
ATOM 594 C C . GLU A 1 74 ? -9.560 1.290 6.934 1.00 89.00 74 GLU A C 1
ATOM 596 O O . GLU A 1 74 ? -10.269 1.540 7.906 1.00 89.00 74 GLU A O 1
ATOM 601 N N . GLU A 1 75 ? -9.400 0.066 6.451 1.00 88.56 75 GLU A N 1
ATOM 602 C CA . GLU A 1 75 ? -10.025 -1.098 7.069 1.00 88.56 75 GLU A CA 1
ATOM 603 C C . GLU A 1 75 ? -9.480 -1.324 8.476 1.00 88.56 75 GLU A C 1
ATOM 605 O O . GLU A 1 75 ? -10.242 -1.553 9.414 1.00 88.56 75 GLU A O 1
ATOM 610 N N . TRP A 1 76 ? -8.170 -1.153 8.664 1.00 85.38 76 TRP A N 1
ATOM 611 C CA . TRP A 1 76 ? -7.563 -1.259 9.985 1.00 85.38 76 TRP A CA 1
ATOM 612 C C . TRP A 1 76 ? -8.123 -0.224 10.966 1.00 85.38 76 TRP A C 1
ATOM 614 O O . TRP A 1 76 ? -8.433 -0.543 12.115 1.00 85.38 76 TRP A O 1
ATOM 624 N N . GLU A 1 77 ? -8.298 1.018 10.509 1.00 84.62 77 GLU A N 1
ATOM 625 C CA . GLU A 1 77 ? -8.930 2.079 11.294 1.00 84.62 77 GLU A CA 1
ATOM 626 C C . GLU A 1 77 ? -10.359 1.691 11.700 1.00 84.62 77 GLU A C 1
ATOM 628 O O . GLU A 1 77 ? -10.711 1.817 12.873 1.00 84.62 77 GLU A O 1
ATOM 633 N N . GLN A 1 78 ? -11.145 1.131 10.776 1.00 85.38 78 GLN A N 1
ATOM 634 C CA . GLN A 1 78 ? -12.502 0.653 11.059 1.00 85.38 78 GLN A CA 1
ATOM 635 C C . GLN A 1 78 ? -12.519 -0.475 12.098 1.00 85.38 78 GLN A C 1
ATOM 637 O O . GLN A 1 78 ? -13.307 -0.416 13.044 1.00 85.38 78 GLN A O 1
ATOM 642 N N . VAL A 1 79 ? -11.632 -1.469 11.976 1.00 84.69 79 VAL A N 1
ATOM 643 C CA . VAL A 1 79 ? -11.503 -2.566 12.953 1.00 84.69 79 VAL A CA 1
ATOM 644 C C . VAL A 1 79 ? -11.169 -2.017 14.342 1.00 84.69 79 VAL A C 1
ATOM 646 O O . VAL A 1 79 ? -11.806 -2.397 15.329 1.00 84.69 79 VAL A O 1
ATOM 649 N N . CYS A 1 80 ? -10.219 -1.081 14.441 1.00 80.31 80 CYS A N 1
ATOM 650 C CA . CYS A 1 80 ? -9.899 -0.421 15.707 1.00 80.31 80 CYS A CA 1
ATOM 651 C C . CYS A 1 80 ? -11.110 0.327 16.288 1.00 80.31 80 CYS A C 1
ATOM 653 O O . CYS A 1 80 ? -11.408 0.168 17.473 1.00 80.31 80 CYS A O 1
ATOM 655 N N . SER A 1 81 ? -11.820 1.113 15.474 1.00 83.88 81 SER A N 1
ATOM 656 C CA . SER A 1 81 ? -12.997 1.869 15.916 1.00 83.88 81 SER A CA 1
ATOM 657 C C . SER A 1 81 ? -14.110 0.961 16.438 1.00 83.88 81 SER A C 1
ATOM 659 O O . SER A 1 81 ? -14.666 1.231 17.500 1.00 83.88 81 SER A O 1
ATOM 661 N N . LEU A 1 82 ? -14.396 -0.148 15.750 1.00 83.81 82 LEU A N 1
ATOM 662 C CA . LEU A 1 82 ? -15.401 -1.122 16.187 1.00 83.81 82 LEU A CA 1
ATOM 663 C C . LEU A 1 82 ? -15.044 -1.751 17.538 1.00 83.81 82 LEU A C 1
ATOM 665 O O . LEU A 1 82 ? -15.910 -1.922 18.397 1.00 83.81 82 LEU A O 1
ATOM 669 N N . ARG A 1 83 ? -13.763 -2.067 17.758 1.00 81.12 83 ARG A N 1
ATOM 670 C CA . ARG A 1 83 ? -13.293 -2.612 19.039 1.00 81.12 83 ARG A CA 1
ATOM 671 C C . ARG A 1 83 ? -13.427 -1.615 20.185 1.00 81.12 83 ARG A C 1
ATOM 673 O O . ARG A 1 83 ? -13.844 -2.011 21.271 1.00 81.12 83 ARG A O 1
ATOM 680 N N . LEU A 1 84 ? -13.093 -0.346 19.949 1.00 80.25 84 LEU A N 1
ATOM 681 C CA . LEU A 1 84 ? -13.267 0.716 20.944 1.00 80.25 84 LEU A CA 1
ATOM 682 C C . LEU A 1 84 ? -14.747 0.918 21.283 1.00 80.25 84 LEU A C 1
ATOM 684 O O . LEU A 1 84 ? -15.110 0.946 22.456 1.00 80.25 84 LEU A O 1
ATOM 688 N N . GLN A 1 85 ? -15.617 0.943 20.274 1.00 81.44 85 GLN A N 1
ATOM 689 C CA . GLN A 1 85 ? -17.058 1.073 20.482 1.00 81.44 85 GLN A CA 1
ATOM 690 C C . GLN A 1 85 ? -17.638 -0.093 21.303 1.00 81.44 85 GLN A C 1
ATOM 692 O O . GLN A 1 85 ? -18.485 0.119 22.171 1.00 81.44 85 GLN A O 1
ATOM 697 N N . ALA A 1 86 ? -17.184 -1.327 21.060 1.00 77.06 86 ALA A N 1
ATOM 698 C CA . ALA A 1 86 ? -17.608 -2.486 21.845 1.00 77.06 86 ALA A CA 1
ATOM 699 C C . ALA A 1 86 ? -17.203 -2.357 23.323 1.00 77.06 86 ALA A C 1
ATOM 701 O O . ALA A 1 86 ? -18.019 -2.627 24.206 1.00 77.06 86 ALA A O 1
ATOM 702 N N . LEU A 1 87 ? -15.980 -1.884 23.592 1.00 77.00 87 LEU A N 1
ATOM 703 C CA . LEU A 1 87 ? -15.502 -1.617 24.949 1.00 77.00 87 LEU A CA 1
ATOM 704 C C . LEU A 1 87 ? -16.382 -0.585 25.665 1.00 77.00 87 LEU A C 1
ATOM 706 O O . LEU A 1 87 ? -16.796 -0.811 26.801 1.00 77.00 87 LEU A O 1
ATOM 710 N N . GLU A 1 88 ? -16.697 0.526 24.999 1.00 79.81 88 GLU A N 1
ATOM 711 C CA . GLU A 1 88 ? -17.535 1.601 25.550 1.00 79.81 88 GLU A CA 1
ATOM 712 C C . GLU A 1 88 ? -18.952 1.126 25.896 1.00 79.81 88 GLU A C 1
ATOM 714 O O . GLU A 1 88 ? -19.555 1.593 26.861 1.00 79.81 88 GLU A O 1
ATOM 719 N N . GLN A 1 89 ? -19.478 0.166 25.136 1.00 87.50 89 GLN A N 1
ATOM 720 C CA . GLN A 1 89 ? -20.800 -0.424 25.354 1.00 87.50 89 GLN A CA 1
ATOM 721 C C . GLN A 1 89 ? -20.796 -1.560 26.391 1.00 87.50 89 GLN A C 1
ATOM 723 O O . GLN A 1 89 ? -21.849 -2.128 26.683 1.00 87.50 89 GLN A O 1
ATOM 728 N N . GLY A 1 90 ? -19.633 -1.900 26.959 1.00 87.25 90 GLY A N 1
ATOM 729 C CA . GLY A 1 90 ? -19.478 -3.017 27.894 1.00 87.25 90 GLY A CA 1
ATOM 730 C C . GLY A 1 90 ? -19.620 -4.391 27.231 1.00 87.25 90 GLY A C 1
ATOM 731 O O . GLY A 1 90 ? -19.877 -5.385 27.913 1.00 87.25 90 GLY A O 1
ATOM 732 N N . HIS A 1 91 ? -19.479 -4.458 25.907 1.00 81.81 91 HIS A N 1
ATOM 733 C CA . HIS A 1 91 ? -19.460 -5.707 25.160 1.00 81.81 91 HIS A CA 1
ATOM 734 C C . HIS A 1 91 ? -18.069 -6.357 25.223 1.00 81.81 91 HIS A C 1
ATOM 736 O O . HIS A 1 91 ? -17.061 -5.671 25.408 1.00 81.81 91 HIS A O 1
ATOM 742 N N . PRO A 1 92 ? -17.983 -7.692 25.073 1.00 83.81 92 PRO A N 1
ATOM 743 C CA . PRO A 1 92 ? -16.694 -8.349 24.900 1.00 83.81 92 PRO A CA 1
ATOM 744 C C . PRO A 1 92 ? -15.976 -7.790 23.665 1.00 83.81 92 PRO A C 1
ATOM 746 O O . PRO A 1 92 ? -16.615 -7.446 22.669 1.00 83.81 92 PRO A O 1
ATOM 749 N N . TYR A 1 93 ? -14.643 -7.724 23.727 1.00 75.69 93 TYR A N 1
ATOM 750 C CA . TYR A 1 93 ? -13.839 -7.272 22.596 1.00 75.69 93 TYR A CA 1
ATOM 751 C C . TYR A 1 93 ? -14.110 -8.149 21.367 1.00 75.69 93 TYR A C 1
ATOM 753 O O . TYR A 1 93 ? -13.951 -9.371 21.460 1.00 75.69 93 TYR A O 1
ATOM 761 N N . PRO A 1 94 ? -14.466 -7.556 20.212 1.00 78.62 94 PRO A N 1
ATOM 762 C CA . PRO A 1 94 ? -14.498 -8.309 18.975 1.00 78.62 94 PRO A CA 1
ATOM 763 C C . PRO A 1 94 ? -13.088 -8.838 18.667 1.00 78.62 94 PRO A C 1
ATOM 765 O O . PRO A 1 94 ? -12.103 -8.200 19.063 1.00 78.62 94 PRO A O 1
ATOM 768 N N . PRO A 1 95 ? -12.971 -9.986 17.974 1.00 80.00 95 PRO A N 1
ATOM 769 C CA . PRO A 1 95 ? -11.685 -10.527 17.542 1.00 80.00 95 PRO A CA 1
ATOM 770 C C . PRO A 1 95 ? -10.825 -9.476 16.834 1.00 80.00 95 PRO A C 1
ATOM 772 O O . PRO A 1 95 ? -11.344 -8.545 16.214 1.00 80.00 95 PRO A O 1
ATOM 775 N N . LEU A 1 96 ? -9.499 -9.578 16.976 1.00 80.38 96 LEU A N 1
ATOM 776 C CA . LEU A 1 96 ? -8.605 -8.754 16.164 1.00 80.38 96 LEU A CA 1
ATOM 777 C C . LEU A 1 96 ? -8.512 -9.467 14.831 1.00 80.38 96 LEU A C 1
ATOM 779 O O . LEU A 1 96 ? -8.117 -10.624 14.792 1.00 80.38 96 LEU A O 1
ATOM 783 N N . THR A 1 97 ? -8.965 -8.815 13.774 1.00 80.81 97 THR A N 1
ATOM 784 C CA . THR A 1 97 ? -8.815 -9.341 12.424 1.00 80.81 97 THR A CA 1
ATOM 785 C C . THR A 1 97 ? -8.035 -8.298 11.661 1.00 80.81 97 THR A C 1
ATOM 787 O O . THR A 1 97 ? -8.559 -7.221 11.366 1.00 80.81 97 THR A O 1
ATOM 790 N N . LEU A 1 98 ? -6.754 -8.579 11.428 1.00 80.50 98 LEU A N 1
ATOM 791 C CA . LEU A 1 98 ? -5.937 -7.752 10.555 1.00 80.50 98 LEU A CA 1
ATOM 792 C C . LEU A 1 98 ? -6.529 -7.797 9.136 1.00 80.50 98 LEU A C 1
ATOM 794 O O . LEU A 1 98 ? -6.830 -8.886 8.640 1.00 80.50 98 LEU A O 1
ATOM 798 N N . PRO A 1 99 ? -6.729 -6.643 8.477 1.00 85.25 99 PRO A N 1
ATOM 799 C CA . PRO A 1 99 ? -7.202 -6.624 7.103 1.00 85.25 99 PRO A CA 1
ATOM 800 C C . PRO A 1 99 ? -6.162 -7.251 6.177 1.00 85.25 99 PRO A C 1
ATOM 802 O O . PRO A 1 99 ? -4.955 -7.159 6.418 1.00 85.25 99 PRO A O 1
ATOM 805 N N . TYR A 1 100 ? -6.625 -7.872 5.097 1.00 87.44 100 TYR A N 1
ATOM 806 C CA . TYR A 1 100 ? -5.741 -8.416 4.074 1.00 87.44 100 TYR A CA 1
ATOM 807 C C . TYR A 1 100 ? -5.325 -7.317 3.092 1.00 87.44 100 TYR A C 1
ATOM 809 O O . TYR A 1 100 ? -6.106 -6.424 2.763 1.00 87.44 100 TYR A O 1
ATOM 817 N N . LEU A 1 101 ? -4.082 -7.354 2.610 1.00 89.38 101 LEU A N 1
ATOM 818 C CA . LEU A 1 101 ? -3.634 -6.408 1.590 1.00 89.38 101 LEU A CA 1
ATOM 819 C C . LEU A 1 101 ? -4.109 -6.858 0.200 1.00 89.38 101 LEU A C 1
ATOM 821 O O . LEU A 1 101 ? -3.449 -7.659 -0.463 1.00 89.38 101 LEU A O 1
ATOM 825 N N . GLU A 1 102 ? -5.227 -6.300 -0.263 1.00 90.56 102 GLU A N 1
ATOM 826 C CA . GLU A 1 102 ? -5.779 -6.578 -1.593 1.00 90.56 102 GLU A CA 1
ATOM 827 C C . GLU A 1 102 ? -5.230 -5.627 -2.668 1.00 90.56 102 GLU A C 1
ATOM 829 O O . GLU A 1 102 ? -5.565 -4.443 -2.723 1.00 90.56 102 GLU A O 1
ATOM 834 N N . LEU A 1 103 ? -4.395 -6.155 -3.569 1.00 89.94 103 LEU A N 1
ATOM 835 C CA . LEU A 1 103 ? -3.808 -5.386 -4.676 1.00 89.94 103 LEU A CA 1
ATOM 836 C C . LEU A 1 103 ? -4.682 -5.373 -5.934 1.00 89.94 103 LEU A C 1
ATOM 838 O O . LEU A 1 103 ? -4.709 -4.368 -6.645 1.00 89.94 103 LEU A O 1
ATOM 842 N N . GLN A 1 104 ? -5.400 -6.466 -6.213 1.00 90.06 104 GLN A N 1
ATOM 843 C CA . GLN A 1 104 ? -6.162 -6.633 -7.457 1.00 90.06 104 GLN A CA 1
ATOM 844 C C . GLN A 1 104 ? -7.125 -5.484 -7.791 1.00 90.06 104 GLN A C 1
ATOM 846 O O . GLN A 1 104 ? -7.127 -5.071 -8.950 1.00 90.06 104 GLN A O 1
ATOM 851 N N . PRO A 1 105 ? -7.882 -4.904 -6.838 1.00 92.50 105 PRO A N 1
ATOM 852 C CA . PRO A 1 105 ? -8.796 -3.802 -7.149 1.00 92.50 105 PRO A CA 1
ATOM 853 C C . PRO A 1 105 ? -8.100 -2.547 -7.699 1.00 92.50 105 PRO A C 1
ATOM 855 O O . PRO A 1 105 ? -8.744 -1.703 -8.321 1.00 92.50 105 PRO A O 1
ATOM 858 N N . PHE A 1 106 ? -6.794 -2.408 -7.457 1.00 91.94 106 PHE A N 1
ATOM 859 C CA . PHE A 1 106 ? -6.006 -1.225 -7.800 1.00 91.94 106 PHE A CA 1
ATOM 860 C C . PHE A 1 106 ? -5.022 -1.468 -8.948 1.00 91.94 106 PHE A C 1
ATOM 862 O O . PHE A 1 106 ? -4.456 -0.510 -9.480 1.00 91.94 106 PHE A O 1
ATOM 869 N N . LEU A 1 107 ? -4.804 -2.725 -9.345 1.00 91.88 107 LEU A N 1
ATOM 870 C CA . LEU A 1 107 ? -3.926 -3.063 -10.460 1.00 91.88 107 LEU A CA 1
ATOM 871 C C . LEU A 1 107 ? -4.600 -2.710 -11.796 1.00 91.88 107 LEU A C 1
ATOM 873 O O . LEU A 1 107 ? -5.703 -3.178 -12.077 1.00 91.88 107 LEU A O 1
ATOM 877 N N . PRO A 1 108 ? -3.946 -1.916 -12.664 1.00 88.31 108 PRO A N 1
ATOM 878 C CA . PRO A 1 108 ? -4.421 -1.715 -14.026 1.00 88.31 108 PRO A CA 1
ATOM 879 C C . PRO A 1 108 ? -4.451 -3.027 -14.814 1.00 88.31 108 PRO A C 1
ATOM 881 O O . PRO A 1 108 ? -3.599 -3.896 -14.620 1.00 88.31 108 PRO A O 1
ATOM 884 N N . GLU A 1 109 ? -5.376 -3.131 -15.768 1.00 88.00 109 GLU A N 1
ATOM 885 C CA . GLU A 1 109 ? -5.477 -4.294 -16.653 1.00 88.00 109 GLU A CA 1
ATOM 886 C C . GLU A 1 109 ? -4.128 -4.637 -17.311 1.00 88.00 109 GLU A C 1
ATOM 888 O O . GLU A 1 109 ? -3.410 -3.769 -17.819 1.00 88.00 109 GLU A O 1
ATOM 893 N N . GLY A 1 110 ? -3.776 -5.926 -17.288 1.00 83.38 110 GLY A N 1
ATOM 894 C CA . GLY A 1 110 ? -2.528 -6.444 -17.856 1.00 83.38 110 GLY A CA 1
ATOM 895 C C . GLY A 1 110 ? -1.276 -6.213 -17.001 1.00 83.38 110 GLY A C 1
ATOM 896 O O . GLY A 1 110 ? -0.177 -6.574 -17.433 1.00 83.38 110 GLY A O 1
ATOM 897 N N . LEU A 1 111 ? -1.405 -5.632 -15.803 1.00 88.88 111 LEU A N 1
ATOM 898 C CA . LEU A 1 111 ? -0.304 -5.493 -14.855 1.00 88.88 111 LEU A CA 1
ATOM 899 C C . LEU A 1 111 ? -0.325 -6.647 -13.837 1.00 88.88 111 LEU A C 1
ATOM 901 O O . LEU A 1 111 ? -1.281 -6.749 -13.071 1.00 88.88 111 LEU A O 1
ATOM 905 N N . PRO A 1 112 ? 0.697 -7.520 -13.810 1.00 87.56 112 PRO A N 1
ATOM 906 C CA . PRO A 1 112 ? 0.719 -8.633 -12.872 1.00 87.56 112 PRO A CA 1
ATOM 907 C C . PRO A 1 112 ? 1.023 -8.158 -11.445 1.00 87.56 112 PRO A C 1
ATOM 909 O O . PRO A 1 112 ? 1.738 -7.171 -11.241 1.00 87.56 112 PRO A O 1
ATOM 912 N N . GLU A 1 113 ? 0.492 -8.890 -10.465 1.00 85.25 113 GLU A N 1
ATOM 913 C CA . GLU A 1 113 ? 0.776 -8.672 -9.043 1.00 85.25 113 GLU A CA 1
ATOM 914 C C . GLU A 1 113 ? 2.252 -8.949 -8.740 1.00 85.25 113 GLU A C 1
ATOM 916 O O . GLU A 1 113 ? 2.960 -8.066 -8.239 1.00 85.25 113 GLU A O 1
ATOM 921 N N . ASP A 1 114 ? 2.725 -10.123 -9.166 1.00 81.25 114 ASP A N 1
ATOM 922 C CA . ASP A 1 114 ? 4.138 -10.470 -9.241 1.00 81.25 114 ASP A CA 1
ATOM 923 C C . ASP A 1 114 ? 4.738 -9.735 -10.438 1.00 81.25 114 ASP A C 1
ATOM 925 O O . ASP A 1 114 ? 4.560 -10.133 -11.589 1.00 81.25 114 ASP A O 1
ATOM 929 N N . PHE A 1 115 ? 5.386 -8.599 -10.180 1.00 84.44 115 PHE A N 1
ATOM 930 C CA . PHE A 1 115 ? 5.936 -7.729 -11.215 1.00 84.44 115 PHE A CA 1
ATOM 931 C C . PHE A 1 115 ? 7.421 -8.067 -11.451 1.00 84.44 115 PHE A C 1
ATOM 933 O O . PHE A 1 115 ? 8.290 -7.488 -10.787 1.00 84.44 115 PHE A O 1
ATOM 940 N N . PRO A 1 116 ? 7.749 -9.015 -12.359 1.00 85.94 116 PRO A N 1
ATOM 941 C CA . PRO A 1 116 ? 9.094 -9.567 -12.467 1.00 85.94 116 PRO A CA 1
ATOM 942 C C . PRO A 1 116 ? 10.111 -8.508 -12.910 1.00 85.94 116 PRO A C 1
ATOM 944 O O . PRO A 1 116 ? 9.731 -7.467 -13.469 1.00 85.94 116 PRO A O 1
ATOM 947 N N . PRO A 1 117 ? 11.416 -8.761 -12.701 1.00 84.81 117 PRO A N 1
ATOM 948 C CA . PRO A 1 117 ? 12.458 -7.946 -13.310 1.00 84.81 117 PRO A CA 1
ATOM 949 C C . PRO A 1 117 ? 12.300 -7.929 -14.837 1.00 84.81 117 PRO A C 1
ATOM 951 O O . PRO A 1 117 ? 11.872 -8.907 -15.451 1.00 84.81 117 PRO A O 1
ATOM 954 N N . SER A 1 118 ? 12.649 -6.801 -15.451 1.00 89.19 118 SER A N 1
ATOM 955 C CA . SER A 1 118 ? 12.583 -6.595 -16.899 1.00 89.19 118 SER A CA 1
ATOM 956 C C . SER A 1 118 ? 13.923 -6.079 -17.407 1.00 89.19 118 SER A C 1
ATOM 958 O O . SER A 1 118 ? 14.550 -5.248 -16.751 1.00 89.19 118 SER A O 1
ATOM 960 N N . ILE A 1 119 ? 14.337 -6.534 -18.592 1.00 87.38 119 ILE A N 1
ATOM 961 C CA . ILE A 1 119 ? 15.549 -6.045 -19.268 1.00 87.38 119 ILE A CA 1
ATOM 962 C C . ILE A 1 119 ? 15.447 -4.559 -19.642 1.00 87.38 119 ILE A C 1
ATOM 964 O O . ILE A 1 119 ? 16.461 -3.873 -19.722 1.00 87.38 119 ILE A O 1
ATOM 968 N N . ASP A 1 120 ? 14.225 -4.050 -19.810 1.00 89.25 120 ASP A N 1
ATOM 969 C CA . ASP A 1 120 ? 13.948 -2.658 -20.176 1.00 89.25 120 ASP A CA 1
ATOM 970 C C . ASP A 1 120 ? 13.872 -1.723 -18.958 1.00 89.25 120 ASP A C 1
ATOM 972 O O . ASP A 1 120 ? 13.580 -0.5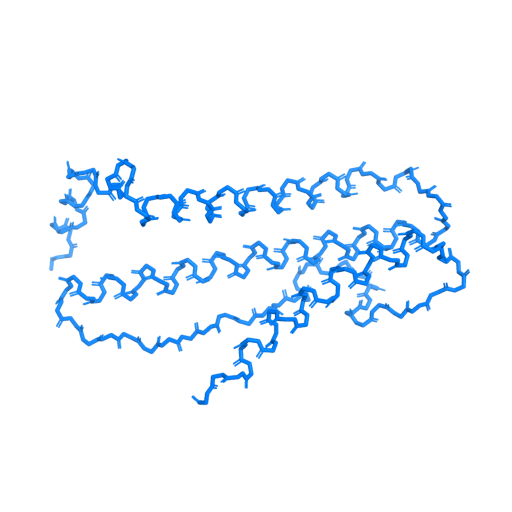28 -19.089 1.00 89.25 120 ASP A O 1
ATOM 976 N N . ARG A 1 121 ? 14.094 -2.258 -17.751 1.00 92.44 121 ARG A N 1
ATOM 977 C CA . ARG A 1 121 ? 14.020 -1.514 -16.496 1.00 92.44 121 ARG A CA 1
ATOM 978 C C . ARG A 1 121 ? 15.408 -1.083 -16.049 1.00 92.44 121 ARG A C 1
ATOM 980 O O . ARG A 1 121 ? 16.313 -1.895 -15.889 1.00 92.44 121 ARG A O 1
ATOM 987 N N . CYS A 1 122 ? 15.569 0.208 -15.778 1.00 92.94 122 CYS A N 1
ATOM 988 C CA . CYS A 1 122 ? 16.804 0.706 -15.184 1.00 92.94 122 CYS A CA 1
ATOM 989 C C . CYS A 1 122 ? 16.890 0.360 -13.686 1.00 92.94 122 CYS A C 1
ATOM 991 O O . CYS A 1 122 ? 15.872 0.194 -13.009 1.00 92.94 122 CYS A O 1
ATOM 993 N N . ALA A 1 123 ? 18.109 0.342 -13.142 1.00 92.75 123 ALA A N 1
ATOM 994 C CA . ALA A 1 123 ? 18.356 0.039 -11.730 1.00 92.75 123 ALA A CA 1
ATOM 995 C C . ALA A 1 123 ? 17.580 0.957 -10.766 1.00 92.75 123 ALA A C 1
ATOM 997 O O . ALA A 1 123 ? 17.069 0.496 -9.754 1.00 92.75 123 ALA A O 1
ATOM 998 N N . ALA A 1 124 ? 17.417 2.243 -11.098 1.00 91.38 124 ALA A N 1
ATOM 999 C CA . ALA A 1 124 ? 16.652 3.170 -10.261 1.00 91.38 124 ALA A CA 1
ATOM 1000 C C . ALA A 1 124 ? 15.166 2.780 -10.161 1.00 91.38 124 ALA A C 1
ATOM 1002 O O . ALA A 1 124 ? 14.582 2.835 -9.081 1.00 91.38 124 ALA A O 1
ATOM 1003 N N . CYS A 1 125 ? 14.555 2.358 -11.273 1.00 91.44 125 CYS A N 1
ATOM 1004 C CA . CYS A 1 125 ? 13.183 1.855 -11.278 1.00 91.44 125 CYS A CA 1
ATOM 1005 C C . CYS A 1 125 ? 13.066 0.501 -10.571 1.00 91.44 125 CYS A C 1
ATOM 1007 O O . CYS A 1 125 ? 12.066 0.270 -9.899 1.00 91.44 125 CYS A O 1
ATOM 1009 N N . GLN A 1 126 ? 14.073 -0.366 -10.702 1.00 92.81 126 GLN A N 1
ATOM 1010 C CA . GLN A 1 126 ? 14.105 -1.653 -10.008 1.00 92.81 126 GLN A CA 1
ATOM 1011 C C . GLN A 1 126 ? 14.168 -1.467 -8.488 1.00 92.81 126 GLN A C 1
ATOM 1013 O O . GLN A 1 126 ? 13.280 -1.946 -7.793 1.00 92.81 126 GLN A O 1
ATOM 1018 N N . ASN A 1 127 ? 15.135 -0.696 -7.985 1.00 91.25 127 ASN A N 1
ATOM 1019 C CA . ASN A 1 127 ? 15.308 -0.463 -6.548 1.00 91.25 127 ASN A CA 1
ATOM 1020 C C . ASN A 1 127 ? 14.057 0.158 -5.918 1.00 91.25 127 ASN A C 1
ATOM 1022 O O . ASN A 1 127 ? 13.639 -0.223 -4.829 1.00 91.25 127 ASN A O 1
ATOM 1026 N N . ARG A 1 128 ? 13.438 1.115 -6.621 1.00 88.38 128 ARG A N 1
ATOM 1027 C CA . ARG A 1 128 ? 12.213 1.754 -6.145 1.00 88.38 128 ARG A CA 1
ATOM 1028 C C . ARG A 1 128 ? 11.065 0.759 -6.051 1.00 88.38 128 ARG A C 1
ATOM 1030 O O . ARG A 1 128 ? 10.339 0.778 -5.071 1.00 88.38 128 ARG A O 1
ATOM 1037 N N . LEU A 1 129 ? 10.892 -0.101 -7.052 1.00 90.94 129 LEU A N 1
ATOM 1038 C CA . LEU A 1 129 ? 9.865 -1.136 -7.012 1.00 90.94 129 LEU A CA 1
ATOM 1039 C C . LEU A 1 129 ? 10.095 -2.113 -5.850 1.00 90.94 129 LEU A C 1
ATOM 1041 O O . LEU A 1 129 ? 9.147 -2.440 -5.145 1.00 90.94 129 LEU A O 1
ATOM 1045 N N . GLU A 1 130 ? 11.334 -2.564 -5.654 1.00 91.50 130 GLU A N 1
ATOM 1046 C CA . GLU A 1 130 ? 11.696 -3.498 -4.581 1.00 91.50 130 GLU A CA 1
ATOM 1047 C C . GLU A 1 130 ? 11.342 -2.957 -3.194 1.00 91.50 130 GLU A C 1
ATOM 1049 O O . GLU A 1 130 ? 10.830 -3.708 -2.369 1.00 91.50 130 GLU A O 1
ATOM 1054 N N . GLU A 1 131 ? 11.525 -1.654 -2.955 1.00 89.50 131 GLU A N 1
ATOM 1055 C CA . GLU A 1 131 ? 11.123 -1.003 -1.703 1.00 89.50 131 GLU A CA 1
ATOM 1056 C C . GLU A 1 131 ? 9.622 -1.184 -1.419 1.00 89.50 131 GLU A C 1
ATOM 1058 O O . GLU A 1 131 ? 9.235 -1.550 -0.309 1.00 89.50 131 GLU A O 1
ATOM 1063 N N . TYR A 1 132 ? 8.762 -0.997 -2.424 1.00 87.38 132 TYR A N 1
ATOM 1064 C CA . TYR A 1 132 ? 7.319 -1.186 -2.248 1.00 87.38 132 TYR A CA 1
ATOM 1065 C C . TYR A 1 132 ? 6.929 -2.649 -2.116 1.00 87.38 132 TYR A C 1
ATOM 1067 O O . TYR A 1 132 ? 6.094 -2.967 -1.274 1.00 87.38 132 TYR A O 1
ATOM 1075 N N . LEU A 1 133 ? 7.537 -3.536 -2.905 1.00 89.56 133 LEU A N 1
ATOM 1076 C CA . LEU A 1 133 ? 7.276 -4.971 -2.806 1.00 89.56 133 LEU A CA 1
ATOM 1077 C C . LEU A 1 133 ? 7.665 -5.514 -1.425 1.00 89.56 133 LEU A C 1
ATOM 1079 O O . LEU A 1 133 ? 6.939 -6.336 -0.874 1.00 89.56 133 LEU A O 1
ATOM 1083 N N . PHE A 1 134 ? 8.754 -5.016 -0.836 1.00 89.44 134 PHE A N 1
ATOM 1084 C CA . PHE A 1 134 ? 9.142 -5.358 0.529 1.00 89.44 134 PHE A CA 1
ATOM 1085 C C . PHE A 1 134 ? 8.072 -4.936 1.548 1.00 89.44 134 PHE A C 1
ATOM 1087 O O . PHE A 1 134 ? 7.664 -5.744 2.378 1.00 89.44 134 PHE A O 1
ATOM 1094 N N . ILE A 1 135 ? 7.559 -3.704 1.457 1.00 87.12 135 ILE A N 1
ATOM 1095 C CA . ILE A 1 135 ? 6.496 -3.219 2.356 1.00 87.12 135 ILE A CA 1
ATOM 1096 C C . ILE A 1 135 ? 5.196 -4.018 2.163 1.00 87.12 135 ILE A C 1
ATOM 1098 O O . ILE A 1 135 ? 4.509 -4.322 3.135 1.00 87.12 135 ILE A O 1
ATOM 1102 N N . GLU A 1 136 ? 4.841 -4.370 0.923 1.00 8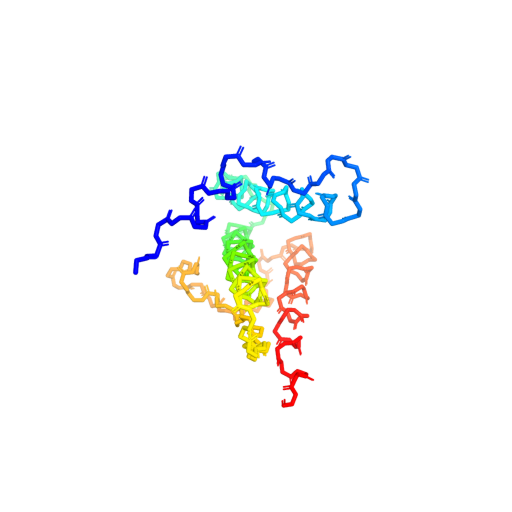9.94 136 GLU A N 1
ATOM 1103 C CA . GLU A 1 136 ? 3.680 -5.227 0.646 1.00 89.94 136 GLU A CA 1
ATOM 1104 C C . GLU A 1 136 ? 3.817 -6.600 1.304 1.00 89.94 136 GLU A C 1
ATOM 1106 O O . GLU A 1 136 ? 2.860 -7.090 1.899 1.00 89.94 136 GLU A O 1
ATOM 1111 N N . GLN A 1 137 ? 4.998 -7.215 1.204 1.00 87.75 137 GLN A N 1
ATOM 1112 C CA . GLN A 1 137 ? 5.277 -8.506 1.827 1.00 87.75 137 GLN A CA 1
ATOM 1113 C C . GLN A 1 137 ? 5.212 -8.425 3.350 1.00 87.75 137 GLN A C 1
ATOM 1115 O O . GLN A 1 137 ? 4.634 -9.315 3.961 1.00 87.75 137 GLN A O 1
ATOM 1120 N N . ASP A 1 138 ? 5.738 -7.360 3.954 1.00 86.50 138 ASP A N 1
ATOM 1121 C CA . ASP A 1 138 ? 5.677 -7.141 5.403 1.00 86.50 138 ASP A CA 1
ATOM 1122 C C . ASP A 1 138 ? 4.224 -7.017 5.898 1.00 86.50 138 ASP A C 1
ATOM 1124 O O . ASP A 1 138 ? 3.819 -7.686 6.848 1.00 86.50 138 ASP A O 1
ATOM 1128 N N . LEU A 1 139 ? 3.392 -6.244 5.188 1.00 83.56 139 LEU A N 1
ATOM 1129 C CA . LEU A 1 139 ? 1.966 -6.118 5.506 1.00 83.56 139 LEU A CA 1
ATOM 1130 C C . LEU A 1 139 ? 1.202 -7.435 5.323 1.00 83.56 139 LEU A C 1
ATOM 1132 O O . LEU A 1 139 ? 0.330 -7.741 6.133 1.00 83.56 139 LEU A O 1
ATOM 1136 N N . LYS A 1 140 ? 1.526 -8.221 4.288 1.00 84.19 140 LYS A N 1
ATOM 1137 C CA . LYS A 1 140 ? 0.928 -9.548 4.069 1.00 84.19 140 LYS A CA 1
ATOM 1138 C C . LYS A 1 140 ? 1.352 -10.538 5.162 1.00 84.19 140 LYS A C 1
ATOM 1140 O O . LYS A 1 140 ? 0.499 -11.186 5.755 1.00 84.19 140 LYS A O 1
ATOM 1145 N N . ALA A 1 141 ? 2.642 -10.589 5.493 1.00 80.06 141 ALA A N 1
ATOM 1146 C CA . ALA A 1 141 ? 3.188 -11.489 6.510 1.00 80.06 141 ALA A CA 1
ATOM 1147 C C . ALA A 1 141 ? 2.669 -11.180 7.925 1.00 80.06 141 ALA A C 1
ATOM 1149 O O . ALA A 1 141 ? 2.529 -12.089 8.745 1.00 80.06 141 ALA A O 1
ATOM 1150 N N . GLY A 1 142 ? 2.355 -9.911 8.211 1.00 69.25 142 GLY A N 1
ATOM 1151 C CA . GLY A 1 142 ? 1.715 -9.503 9.461 1.00 69.25 142 GLY A CA 1
ATOM 1152 C C . GLY A 1 142 ? 0.360 -10.179 9.694 1.00 69.25 142 GLY A C 1
ATOM 1153 O O . GLY A 1 142 ? 0.046 -10.505 10.833 1.00 69.25 142 GLY A O 1
ATOM 1154 N N . VAL A 1 143 ? -0.403 -10.443 8.626 1.00 61.84 143 VAL A N 1
ATOM 1155 C CA . VAL A 1 143 ? -1.691 -11.159 8.684 1.00 61.84 143 VAL A CA 1
ATOM 1156 C C . VAL A 1 143 ? -1.477 -12.655 8.925 1.00 61.84 143 VAL A C 1
ATOM 1158 O O . VAL A 1 143 ? -2.162 -13.244 9.753 1.00 61.84 143 VAL A O 1
ATOM 1161 N N . ASP A 1 144 ? -0.489 -13.259 8.260 1.00 58.66 144 ASP A N 1
ATOM 1162 C CA . ASP A 1 144 ? -0.209 -14.704 8.344 1.00 58.66 144 ASP A CA 1
ATOM 1163 C C . ASP A 1 144 ? 0.426 -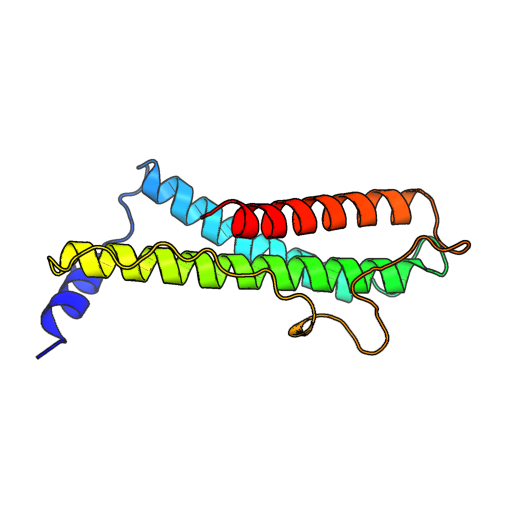15.138 9.683 1.00 58.66 144 ASP A C 1
ATOM 1165 O O . ASP A 1 144 ? 0.534 -16.330 9.973 1.00 58.66 144 ASP A O 1
ATOM 1169 N N . SER A 1 145 ? 0.874 -14.176 10.495 1.00 53.88 145 SER A N 1
ATOM 1170 C CA . SER A 1 145 ? 1.527 -14.416 11.789 1.00 53.88 145 SER A CA 1
ATOM 1171 C C . SER A 1 145 ? 0.561 -14.410 12.985 1.00 53.88 145 SER A C 1
ATOM 1173 O O . SER A 1 145 ? 0.994 -14.713 14.100 1.00 53.88 145 SER A O 1
ATOM 1175 N N . GLU A 1 146 ? -0.722 -14.075 12.789 1.00 42.25 146 GLU A N 1
ATOM 1176 C CA . GLU A 1 146 ? -1.758 -14.231 13.819 1.00 42.25 146 GLU A CA 1
ATOM 1177 C C . GLU A 1 146 ? -2.388 -15.641 13.729 1.00 42.25 146 GLU A C 1
ATOM 1179 O O . GLU A 1 146 ? -2.936 -15.991 12.683 1.00 42.25 146 GLU A O 1
ATOM 1184 N N . PRO A 1 147 ? -2.279 -16.476 14.784 1.00 42.81 147 PRO A N 1
ATOM 1185 C CA . PRO A 1 147 ? -2.838 -17.831 14.816 1.00 42.81 147 PRO A CA 1
ATOM 1186 C C . PRO A 1 147 ? -4.365 -17.882 14.972 1.00 42.81 147 PRO A C 1
ATOM 1188 O O . PRO A 1 147 ? -4.941 -16.971 15.613 1.00 42.81 147 PRO A O 1
#

pLDDT: mean 79.18, std 14.68, range [40.19, 93.5]

Radius of gyration: 19.51 Å; chains: 1; bounding box: 51×35×49 Å

Organism: NCBI:txid2649997

Sequence (147 aa):
MPGFWQGLADWLGWQPVPGTPEHREALFRAAKKKLLRRNAQRLLQRLDLGCCPDCPRVHRREAASLQAMAAWHEEWEQVCSLRLQALEQGHPYPPLTLPYLELQPFLPEGLPEDFPPSIDRCAACQNRLEEYLFIEQDLKAGVDSEP

Secondary structure (DSSP, 8-state):
--HHHHHHHHHTT-SPPTTSHHHHHHHHHHHHHHHHHHHHHHHHHTTT--SSTTHHHHHHHHHHHHHHHHHHHHHHHHHHHHHHHHHHTTPPPPPP-PPP---GGGSPTT--SS----TT--HHHHHHHHHHHHHHHHHHHHHHT--

Foldseek 3Di:
DPPPVVVVCVVVVPQPPPPDPVNVVVVVLVVLLVVLQVQLVVLQVCLVDDPWPCRNLLSLLSSLLSVLVSVQSVVQVVLVVVQVVCVVVVHPGDDDQRDARDSVVRHDPPRDNCRDDDPRDDPVSVVVSVVSVVVNVVSRVVRVPDD